Protein AF-A0A1V9YR89-F1 (afdb_monomer)

Structure (mmCIF, N/CA/C/O backbone):
data_AF-A0A1V9YR89-F1
#
_entry.id   AF-A0A1V9YR89-F1
#
loop_
_atom_site.group_PDB
_atom_site.id
_atom_site.type_symbol
_atom_site.label_atom_id
_atom_site.label_alt_id
_atom_site.label_comp_id
_atom_site.label_asym_id
_atom_site.label_entity_id
_atom_site.label_seq_id
_atom_site.pdbx_PDB_ins_code
_atom_site.Cartn_x
_atom_site.Cartn_y
_atom_site.Cartn_z
_atom_site.occupancy
_atom_site.B_iso_or_equiv
_atom_site.auth_seq_id
_atom_site.auth_comp_id
_atom_site.auth_asym_id
_atom_site.auth_atom_id
_atom_site.pdbx_PDB_model_num
ATOM 1 N N . MET A 1 1 ? 8.553 41.779 55.263 1.00 49.22 1 MET A N 1
ATOM 2 C CA . MET A 1 1 ? 8.221 42.361 53.941 1.00 49.22 1 MET A CA 1
ATOM 3 C C . MET A 1 1 ? 8.442 41.292 52.878 1.00 49.22 1 MET A C 1
ATOM 5 O O . MET A 1 1 ? 9.565 41.113 52.431 1.00 49.22 1 MET A O 1
ATOM 9 N N . GLY A 1 2 ? 7.405 40.513 52.557 1.00 53.06 2 GLY A N 1
ATOM 10 C CA . GLY A 1 2 ? 7.486 39.468 51.532 1.00 53.06 2 GLY A CA 1
ATOM 11 C C . GLY A 1 2 ? 7.429 40.078 50.132 1.00 53.06 2 GLY A C 1
ATOM 12 O O . GLY A 1 2 ? 6.564 40.908 49.861 1.00 53.06 2 GLY A O 1
ATOM 13 N N . ARG A 1 3 ? 8.369 39.705 49.263 1.00 54.53 3 ARG A N 1
ATOM 14 C CA . ARG A 1 3 ? 8.384 40.062 47.839 1.00 54.53 3 ARG A CA 1
ATOM 15 C C . ARG A 1 3 ? 7.700 38.928 47.071 1.00 54.53 3 ARG A C 1
ATOM 17 O O . ARG A 1 3 ? 8.339 37.932 46.758 1.00 54.53 3 ARG A O 1
ATOM 24 N N . TYR A 1 4 ? 6.404 39.061 46.812 1.00 65.12 4 TYR A N 1
ATOM 25 C CA . TYR A 1 4 ? 5.702 38.218 45.843 1.00 65.12 4 TYR A CA 1
ATOM 26 C C . TYR A 1 4 ? 5.786 38.893 44.482 1.00 65.12 4 TYR A C 1
ATOM 28 O O . TYR A 1 4 ? 5.067 39.859 44.269 1.00 65.12 4 TYR A O 1
ATOM 36 N N . THR A 1 5 ? 6.628 38.406 43.572 1.00 66.31 5 THR A N 1
ATOM 37 C CA . THR A 1 5 ? 6.469 38.692 42.138 1.00 66.31 5 THR A CA 1
ATOM 38 C C . THR A 1 5 ? 7.137 37.603 41.307 1.00 66.31 5 THR A C 1
ATOM 40 O O . THR A 1 5 ? 8.326 37.698 41.024 1.00 66.31 5 THR A O 1
ATOM 43 N N . THR A 1 6 ? 6.362 36.615 40.868 1.00 63.06 6 THR A N 1
ATOM 44 C CA . THR A 1 6 ? 6.492 36.047 39.517 1.00 63.06 6 THR A CA 1
ATOM 45 C C . THR A 1 6 ? 5.118 35.518 39.111 1.00 63.06 6 THR A C 1
ATOM 47 O O . THR A 1 6 ? 4.816 34.340 39.287 1.00 63.06 6 THR A O 1
ATOM 50 N N . GLU A 1 7 ? 4.256 36.397 38.606 1.00 65.62 7 GLU A N 1
ATOM 51 C CA . GLU A 1 7 ? 3.106 35.962 37.816 1.00 65.62 7 GLU A CA 1
ATOM 52 C C . GLU A 1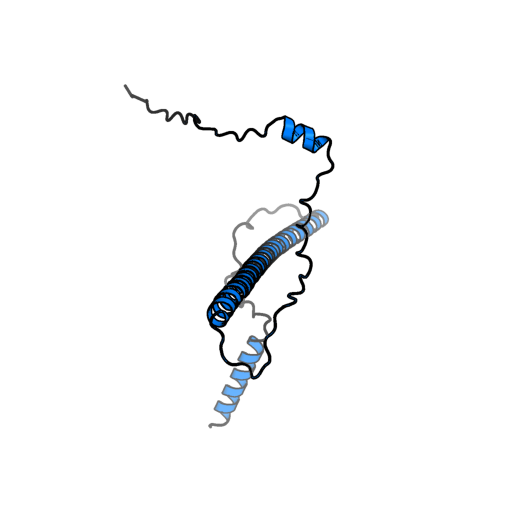 7 ? 3.638 35.535 36.442 1.00 65.62 7 GLU A C 1
ATOM 54 O O . GLU A 1 7 ? 4.125 36.364 35.669 1.00 65.62 7 GLU A O 1
ATOM 59 N N . GLN A 1 8 ? 3.611 34.234 36.141 1.00 66.19 8 GLN A N 1
ATOM 60 C CA . GLN A 1 8 ? 3.831 33.753 34.779 1.00 66.19 8 GLN A CA 1
ATOM 61 C C . GLN A 1 8 ? 2.585 34.089 33.957 1.00 66.19 8 GLN A C 1
ATOM 63 O O . GLN A 1 8 ? 1.596 33.360 33.965 1.00 66.19 8 GLN A O 1
ATOM 68 N N . THR A 1 9 ? 2.618 35.226 33.266 1.00 65.56 9 THR A N 1
ATOM 69 C CA . THR A 1 9 ? 1.608 35.560 32.264 1.00 65.56 9 THR A CA 1
ATOM 70 C C . THR A 1 9 ? 1.872 34.707 31.024 1.00 65.56 9 THR A C 1
ATOM 72 O O . THR A 1 9 ? 2.769 34.987 30.230 1.00 65.56 9 THR A O 1
ATOM 75 N N . TYR A 1 10 ? 1.106 33.626 30.862 1.00 60.88 10 TYR A N 1
ATOM 76 C CA . TYR A 1 10 ? 1.013 32.906 29.592 1.00 60.88 10 TYR A CA 1
ATOM 77 C C . TYR A 1 10 ? 0.343 33.834 28.578 1.00 60.88 10 TYR A C 1
ATOM 79 O O . TYR A 1 10 ? -0.875 33.856 28.429 1.00 60.88 10 TYR A O 1
ATOM 87 N N . THR A 1 11 ? 1.126 34.690 27.929 1.00 63.59 11 THR A N 1
ATOM 88 C CA . THR A 1 11 ? 0.622 35.456 26.797 1.00 63.59 11 THR A CA 1
ATOM 89 C C . THR A 1 11 ? 0.594 34.518 25.594 1.00 63.59 11 THR A C 1
ATOM 91 O O . THR A 1 11 ? 1.654 34.236 25.034 1.00 63.59 11 THR A O 1
ATOM 94 N N . ASP A 1 12 ? -0.595 34.051 25.200 1.00 65.25 12 ASP A N 1
ATOM 95 C CA . ASP A 1 12 ? -0.869 33.341 23.938 1.00 65.25 12 ASP A CA 1
ATOM 96 C C . ASP A 1 12 ? -0.629 34.277 22.734 1.00 65.25 12 ASP A C 1
ATOM 98 O O . ASP A 1 12 ? -1.535 34.650 21.991 1.00 65.25 12 ASP A O 1
ATOM 102 N N . LYS A 1 13 ? 0.617 34.720 22.542 1.00 64.25 13 LYS A N 1
ATOM 103 C CA . LYS A 1 13 ? 1.013 35.595 21.426 1.00 64.25 13 LYS A CA 1
ATOM 104 C C . LYS A 1 13 ? 1.186 34.840 20.108 1.00 64.25 13 LYS A C 1
ATOM 106 O O . LYS A 1 13 ? 1.456 35.465 19.091 1.00 64.25 13 LYS A O 1
ATOM 111 N N . GLU A 1 14 ? 0.987 33.524 20.105 1.00 64.25 14 GLU A N 1
ATOM 112 C CA . GLU A 1 14 ? 1.028 32.688 18.904 1.00 64.25 14 GLU A CA 1
ATOM 113 C C . GLU A 1 14 ? -0.232 31.826 18.760 1.00 64.25 14 GLU A C 1
ATOM 115 O O . GLU A 1 14 ? -0.175 30.631 18.475 1.00 64.25 14 GLU A O 1
ATOM 120 N N . ALA A 1 15 ? -1.411 32.435 18.889 1.00 66.00 15 ALA A N 1
ATOM 121 C CA . ALA A 1 15 ? -2.617 31.834 18.337 1.00 66.00 15 ALA A CA 1
ATOM 122 C C . ALA A 1 15 ? -2.554 31.923 16.800 1.00 66.00 15 ALA A C 1
ATOM 124 O O . ALA A 1 15 ? -3.079 32.855 16.189 1.00 66.00 15 ALA A O 1
ATOM 125 N N . LYS A 1 16 ? -1.905 30.952 16.144 1.00 66.88 16 LYS A N 1
ATOM 126 C CA . LYS A 1 16 ? -2.117 30.692 14.710 1.00 66.88 16 LYS A CA 1
ATOM 127 C C . LYS A 1 16 ? -3.538 30.155 14.532 1.00 66.88 16 LYS A C 1
ATOM 129 O O . LYS A 1 16 ? -3.760 28.956 14.393 1.00 66.88 16 LYS A O 1
ATOM 134 N N . VAL A 1 17 ? -4.516 31.056 14.572 1.00 67.88 17 VAL A N 1
ATOM 135 C CA . VAL A 1 17 ? -5.889 30.761 14.171 1.00 67.88 17 VAL A CA 1
ATOM 136 C C . VAL A 1 17 ? -5.854 30.585 12.658 1.00 67.88 17 VAL A C 1
ATOM 138 O O . VAL A 1 17 ? -5.646 31.547 11.923 1.00 67.88 17 VAL A O 1
ATOM 141 N N . GLY A 1 18 ? -5.984 29.347 12.181 1.00 73.56 18 GLY A N 1
ATOM 142 C CA . GLY A 1 18 ? -6.149 29.080 10.757 1.00 73.56 18 GLY A CA 1
ATOM 143 C C . GLY A 1 18 ? -7.444 29.729 10.283 1.00 73.56 18 GLY A C 1
ATOM 144 O O . GLY A 1 18 ? -8.526 29.202 10.536 1.00 73.56 18 GLY A O 1
ATOM 145 N N . THR A 1 19 ? -7.354 30.893 9.646 1.00 74.00 19 THR A N 1
ATOM 146 C CA . THR A 1 19 ? -8.516 31.545 9.051 1.00 74.00 19 THR A CA 1
ATOM 147 C C . THR A 1 19 ? -8.856 30.815 7.758 1.00 74.00 19 THR A C 1
ATOM 149 O O . THR A 1 19 ? -8.053 30.735 6.830 1.00 74.00 19 THR A O 1
ATOM 152 N N . VAL A 1 20 ? -10.052 30.233 7.696 1.00 74.44 20 VAL A N 1
ATOM 153 C CA . VAL A 1 20 ? -10.603 29.759 6.424 1.00 74.44 20 VAL A CA 1
ATOM 154 C C . VAL A 1 20 ? -11.161 30.996 5.712 1.00 74.44 20 VAL A C 1
ATOM 156 O O . VAL A 1 20 ? -11.970 31.702 6.317 1.00 74.44 20 VAL A O 1
ATOM 159 N N . PRO A 1 21 ? -10.725 31.312 4.479 1.00 80.50 21 PRO A N 1
ATOM 160 C CA . PRO A 1 21 ? -11.209 32.487 3.762 1.00 80.50 21 PRO A CA 1
ATOM 161 C C . PRO A 1 21 ? -12.728 32.408 3.576 1.00 80.50 21 PRO A C 1
ATOM 163 O O . PRO A 1 21 ? -13.271 31.342 3.278 1.00 80.50 21 PRO A O 1
ATOM 166 N N . TYR A 1 22 ? -13.405 33.542 3.772 1.00 71.81 22 TYR A N 1
ATOM 167 C CA . TYR A 1 22 ? -14.868 33.641 3.766 1.00 71.81 22 TYR A CA 1
ATOM 168 C C . TYR A 1 22 ? -15.484 33.116 2.460 1.00 71.81 22 TYR A C 1
ATOM 170 O O . TYR A 1 22 ? -16.517 32.450 2.498 1.00 71.81 22 TYR A O 1
ATOM 178 N N . ASP A 1 23 ? -14.795 33.307 1.335 1.00 74.56 23 ASP A N 1
ATOM 179 C CA . ASP A 1 23 ? -15.216 32.820 0.018 1.00 74.56 23 ASP A CA 1
ATOM 180 C C . ASP A 1 23 ? -15.331 31.284 -0.023 1.00 74.56 23 ASP A C 1
ATOM 182 O O . ASP A 1 23 ? -16.328 30.747 -0.489 1.00 74.56 23 ASP A O 1
ATOM 186 N N . VAL A 1 24 ? -14.402 30.555 0.611 1.00 71.06 24 VAL A N 1
ATOM 187 C CA . VAL A 1 24 ? -14.432 29.077 0.676 1.00 71.06 24 VAL A CA 1
ATOM 188 C C . VAL A 1 24 ? -15.584 28.556 1.542 1.00 71.06 24 VAL A C 1
ATOM 190 O O . VAL A 1 24 ? -16.057 27.435 1.345 1.00 71.06 24 VAL A O 1
ATOM 193 N N . VAL A 1 25 ? -16.034 29.339 2.525 1.00 69.38 25 VAL A N 1
ATOM 194 C CA . VAL A 1 25 ? -17.183 28.986 3.373 1.00 69.38 25 VAL A CA 1
ATOM 195 C C . VAL A 1 25 ? -18.495 29.305 2.659 1.00 69.38 25 VAL A C 1
ATOM 197 O O . VAL A 1 25 ? -19.412 28.485 2.693 1.00 69.38 25 VAL A O 1
ATOM 200 N N . LYS A 1 26 ? -18.564 30.453 1.977 1.00 72.00 26 LYS A N 1
ATOM 201 C CA . LYS A 1 26 ? -19.734 30.885 1.207 1.00 72.00 26 LYS A CA 1
ATOM 202 C C . LYS A 1 26 ? -20.019 29.945 0.032 1.00 72.00 26 LYS A C 1
ATOM 204 O O . LYS A 1 26 ? -21.150 29.481 -0.118 1.00 72.00 26 LYS A O 1
ATOM 209 N N . ASP A 1 27 ? -18.978 29.546 -0.694 1.00 61.75 27 ASP A N 1
ATOM 210 C CA . ASP A 1 27 ? -19.096 28.595 -1.802 1.00 61.75 27 ASP A CA 1
ATOM 211 C C . ASP A 1 27 ? -19.539 27.201 -1.319 1.00 61.75 27 ASP A C 1
ATOM 213 O O . ASP A 1 27 ? -20.287 26.512 -2.012 1.00 61.75 27 ASP A O 1
ATOM 217 N N . LYS A 1 28 ? -19.166 26.790 -0.095 1.00 59.69 28 LYS A N 1
ATOM 218 C CA . LYS A 1 28 ? -19.600 25.513 0.511 1.00 59.69 28 LYS A CA 1
ATOM 219 C C . LYS A 1 28 ? -21.058 25.490 0.966 1.00 59.69 28 LYS A C 1
ATOM 221 O O . LYS A 1 28 ? -21.613 24.401 1.082 1.00 59.69 28 LYS A O 1
ATOM 226 N N . SER A 1 29 ? -21.669 26.637 1.268 1.00 60.75 29 SER A N 1
ATOM 227 C CA . SER A 1 29 ? -23.095 26.687 1.629 1.00 60.75 29 SER A CA 1
ATOM 228 C C . SER A 1 29 ? -24.030 26.681 0.418 1.00 60.75 29 SER A C 1
ATOM 230 O O . SER A 1 29 ? -25.192 26.310 0.560 1.00 60.75 29 SER A O 1
ATOM 232 N N . GLU A 1 30 ? -23.531 27.059 -0.762 1.00 60.91 30 GLU A N 1
ATOM 233 C CA . GLU A 1 30 ? -24.331 27.152 -1.992 1.00 60.91 30 GLU A CA 1
ATOM 234 C C . GLU A 1 30 ? -24.062 25.993 -2.967 1.00 60.91 30 GLU A C 1
ATOM 236 O O . GLU A 1 30 ? -24.935 25.638 -3.761 1.00 60.91 30 GLU A O 1
ATOM 241 N N . THR A 1 31 ? -22.901 25.336 -2.876 1.00 53.25 31 THR A N 1
ATOM 242 C CA . THR A 1 31 ? -22.603 24.125 -3.652 1.00 53.25 31 THR A CA 1
ATOM 243 C C . THR A 1 31 ? -22.898 22.866 -2.827 1.00 53.25 31 THR A C 1
ATOM 245 O O . THR A 1 31 ? -22.414 22.746 -1.699 1.00 53.25 31 THR A O 1
ATOM 248 N N . PRO A 1 32 ? -23.682 21.890 -3.337 1.00 52.66 32 PRO A N 1
ATOM 249 C CA . PRO A 1 32 ? -23.780 20.594 -2.676 1.00 52.66 32 PRO A CA 1
ATOM 250 C C . PRO A 1 32 ? -22.366 20.031 -2.585 1.00 52.66 32 PRO A C 1
ATOM 252 O O . PRO A 1 32 ? -21.661 20.040 -3.590 1.00 52.66 32 PRO A O 1
ATOM 255 N N . ALA A 1 33 ? -21.951 19.594 -1.392 1.00 56.19 33 ALA A N 1
ATOM 256 C CA . ALA A 1 33 ? -20.619 19.066 -1.124 1.00 56.19 33 ALA A CA 1
ATOM 257 C C . ALA A 1 33 ? -20.198 18.095 -2.236 1.00 56.19 33 ALA A C 1
ATOM 259 O O . ALA A 1 33 ? -20.622 16.938 -2.262 1.00 56.19 33 ALA A O 1
ATOM 260 N N . VAL A 1 34 ? -19.400 18.588 -3.186 1.00 56.31 34 VAL A N 1
ATOM 261 C CA . VAL A 1 34 ? -18.880 17.778 -4.278 1.00 56.31 34 VAL A CA 1
ATOM 262 C C . VAL A 1 34 ? -17.874 16.859 -3.612 1.00 56.31 34 VAL A C 1
ATOM 264 O O . VAL A 1 34 ? -16.766 17.272 -3.268 1.00 56.31 34 VAL A O 1
ATOM 267 N N . ALA A 1 35 ? -18.307 15.627 -3.340 1.00 59.59 35 ALA A N 1
ATOM 268 C CA . ALA A 1 35 ? -17.412 14.541 -2.982 1.00 59.59 35 ALA A CA 1
ATOM 269 C C . ALA A 1 35 ? -16.225 14.591 -3.955 1.00 59.59 35 ALA A C 1
ATOM 271 O O . ALA A 1 35 ? -16.463 14.813 -5.148 1.00 59.59 35 ALA A O 1
ATOM 272 N N . PRO A 1 36 ? -14.970 14.460 -3.483 1.00 57.41 36 PRO A N 1
ATOM 273 C CA . PRO A 1 36 ? -13.821 14.507 -4.374 1.00 57.41 36 PRO A CA 1
ATOM 274 C C . PRO A 1 36 ? -14.059 13.466 -5.463 1.00 57.41 36 PRO A C 1
ATOM 276 O O . PRO A 1 36 ? -14.142 12.277 -5.165 1.00 57.41 36 PRO A O 1
ATOM 279 N N . ALA A 1 37 ? -14.289 13.934 -6.691 1.00 60.81 37 ALA A N 1
ATOM 280 C CA . ALA A 1 37 ? -14.618 13.065 -7.803 1.00 60.81 37 ALA A CA 1
ATOM 281 C C . ALA A 1 37 ? -13.514 12.011 -7.900 1.00 60.81 37 ALA A C 1
ATOM 283 O O . ALA A 1 37 ? -12.338 12.372 -7.992 1.00 60.81 37 ALA A O 1
ATOM 284 N N . ASP A 1 38 ? -13.894 10.733 -7.811 1.00 64.12 38 ASP A N 1
ATOM 285 C CA . ASP A 1 38 ? -12.976 9.610 -7.955 1.00 64.12 38 ASP A CA 1
ATOM 286 C C . ASP A 1 38 ? -12.109 9.860 -9.188 1.00 64.12 38 ASP A C 1
ATOM 288 O O . ASP A 1 38 ? -12.624 9.989 -10.305 1.00 64.12 38 ASP A O 1
ATOM 292 N N . ALA A 1 39 ? -10.797 9.998 -8.975 1.00 65.94 39 ALA A N 1
ATOM 293 C CA . ALA A 1 39 ? -9.856 10.255 -10.053 1.00 65.94 39 ALA A CA 1
ATOM 294 C C . ALA A 1 39 ? -10.114 9.241 -11.180 1.00 65.94 39 ALA A C 1
ATOM 296 O O . ALA A 1 39 ? -10.299 8.050 -10.895 1.00 65.94 39 ALA A O 1
ATOM 297 N N . PRO A 1 40 ? -10.175 9.680 -12.450 1.00 67.75 40 PRO A N 1
ATOM 298 C CA . PRO A 1 40 ? -10.549 8.797 -13.540 1.00 67.75 40 PRO A CA 1
ATOM 299 C C . PRO A 1 40 ? -9.578 7.617 -13.577 1.00 67.75 40 PRO A C 1
ATOM 301 O O . PRO A 1 40 ? -8.386 7.796 -13.826 1.00 67.75 40 PRO A O 1
ATOM 304 N N . LYS A 1 41 ? -10.095 6.410 -13.311 1.00 68.31 41 LYS A N 1
ATOM 305 C CA . LYS A 1 41 ? -9.330 5.162 -13.419 1.00 68.31 41 LYS A CA 1
ATOM 306 C C . LYS A 1 41 ? -8.702 5.123 -14.809 1.00 68.31 41 LYS A C 1
ATOM 308 O O . LYS A 1 41 ? -9.407 5.322 -15.803 1.00 68.31 41 LYS A O 1
ATOM 313 N N . GLU A 1 42 ? -7.384 4.927 -14.871 1.00 74.25 42 GLU A N 1
ATOM 314 C CA . GLU A 1 42 ? -6.648 4.970 -16.133 1.00 74.25 42 GLU A CA 1
ATOM 315 C C . GLU A 1 42 ? -7.280 3.988 -17.126 1.00 74.25 42 GLU A C 1
ATOM 317 O O . GLU A 1 42 ? -7.355 2.782 -16.884 1.00 74.25 42 GLU A O 1
ATOM 322 N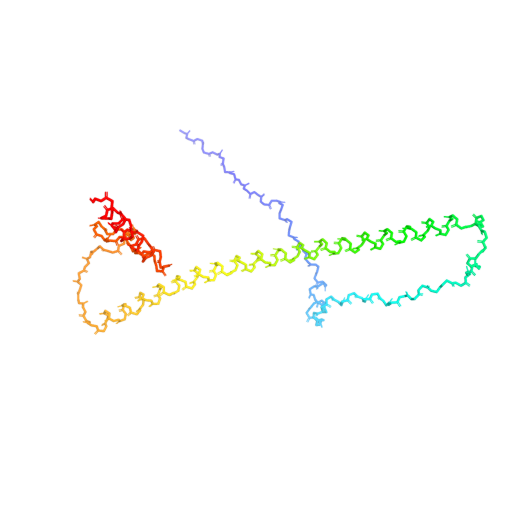 N . LYS A 1 43 ? -7.783 4.518 -18.246 1.00 76.81 43 LYS A N 1
ATOM 323 C CA . LYS A 1 43 ? -8.341 3.697 -19.322 1.00 76.81 43 LYS A CA 1
ATOM 324 C C . LYS A 1 43 ? -7.238 2.773 -19.829 1.00 76.81 43 LYS A C 1
ATOM 326 O O . LYS A 1 43 ? -6.129 3.234 -20.092 1.00 76.81 43 LYS A O 1
ATOM 331 N N . PHE A 1 44 ? -7.553 1.488 -19.974 1.00 77.81 44 PHE A N 1
ATOM 332 C CA . PHE A 1 44 ? -6.618 0.479 -20.464 1.00 77.81 44 PHE A CA 1
ATOM 333 C C . PHE A 1 44 ? -5.996 0.918 -21.800 1.00 77.81 44 PHE A C 1
ATOM 335 O O . P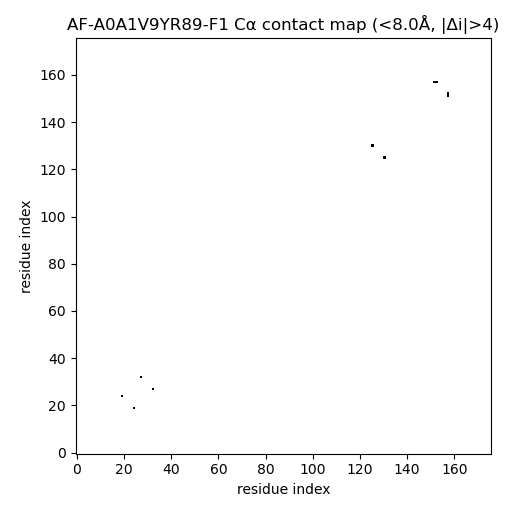HE A 1 44 ? -6.704 1.119 -22.788 1.00 77.81 44 PHE A O 1
ATOM 342 N N . LYS A 1 45 ? -4.669 1.085 -21.823 1.00 78.00 45 LYS A N 1
ATOM 343 C CA . LYS A 1 45 ? -3.902 1.441 -23.022 1.00 78.00 45 LYS A CA 1
ATOM 344 C C . LYS A 1 45 ? -3.329 0.164 -23.629 1.00 78.00 45 LYS A C 1
ATOM 346 O O . LYS A 1 45 ? -2.496 -0.501 -23.018 1.00 78.00 45 LYS A O 1
ATOM 351 N N . PHE A 1 46 ? -3.769 -0.175 -24.837 1.00 81.69 46 PHE A N 1
ATOM 352 C CA . PHE A 1 46 ? -3.205 -1.291 -25.590 1.00 81.69 46 PHE A CA 1
ATOM 353 C C . PHE A 1 46 ? -1.816 -0.909 -26.127 1.00 81.69 46 PHE A C 1
ATOM 355 O O . PHE A 1 46 ? -1.688 0.026 -26.916 1.00 81.69 46 PHE A O 1
ATOM 362 N N . ASN A 1 47 ? -0.772 -1.634 -25.716 1.00 78.62 47 ASN A N 1
ATOM 363 C CA . ASN A 1 47 ? 0.597 -1.415 -26.193 1.00 78.62 47 ASN A CA 1
ATOM 364 C C . ASN A 1 47 ? 0.808 -2.093 -27.557 1.00 78.62 47 ASN A C 1
ATOM 366 O O . ASN A 1 47 ? 1.439 -3.147 -27.642 1.00 78.62 47 ASN A O 1
ATOM 370 N N . ARG A 1 48 ? 0.272 -1.504 -28.633 1.00 83.31 48 ARG A N 1
ATOM 371 C CA . ARG A 1 48 ? 0.566 -1.959 -30.000 1.00 83.31 48 ARG A CA 1
ATOM 372 C C . ARG A 1 48 ? 1.999 -1.573 -30.361 1.00 83.31 48 ARG A C 1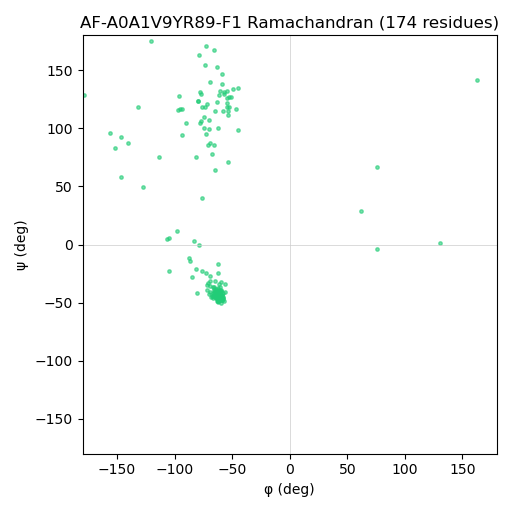
ATOM 374 O O . ARG A 1 48 ? 2.337 -0.395 -30.351 1.00 83.31 48 ARG A O 1
ATOM 381 N N . VAL A 1 49 ? 2.828 -2.558 -30.693 1.00 82.38 49 VAL A N 1
ATOM 382 C CA . VAL A 1 49 ? 4.164 -2.316 -31.251 1.00 82.38 49 VAL A CA 1
ATOM 383 C C . VAL A 1 49 ? 4.047 -2.386 -32.769 1.00 82.38 49 VAL A C 1
ATOM 385 O O . VAL A 1 49 ? 3.655 -3.415 -33.310 1.00 82.38 49 VAL A O 1
ATOM 388 N N . GLU A 1 50 ? 4.323 -1.276 -33.449 1.00 79.75 50 GLU A N 1
ATOM 389 C CA . GLU A 1 50 ? 4.110 -1.152 -34.899 1.00 79.75 50 GLU A CA 1
ATOM 390 C C . GLU A 1 50 ? 5.294 -1.678 -35.725 1.00 79.75 50 GLU A C 1
ATOM 392 O O . GLU A 1 50 ? 5.091 -2.194 -36.818 1.00 79.75 50 GLU A O 1
ATOM 397 N N . ASN A 1 51 ? 6.514 -1.641 -35.175 1.00 79.69 51 ASN A N 1
ATOM 398 C CA . ASN A 1 51 ? 7.744 -2.032 -35.871 1.00 79.69 51 ASN A CA 1
ATOM 399 C C . ASN A 1 51 ? 8.354 -3.297 -35.246 1.00 79.69 51 ASN A C 1
ATOM 401 O O . ASN A 1 51 ? 9.333 -3.216 -34.506 1.00 79.69 51 ASN A O 1
ATOM 405 N N . VAL A 1 52 ? 7.756 -4.463 -35.511 1.00 80.94 52 VAL A N 1
ATOM 406 C CA . VAL A 1 52 ? 8.257 -5.763 -35.027 1.00 80.94 52 VAL A CA 1
ATOM 407 C C . VAL A 1 52 ? 9.157 -6.393 -36.093 1.00 80.94 52 VAL A C 1
ATOM 409 O O . VAL A 1 52 ? 8.700 -6.691 -37.196 1.00 80.94 52 VAL A O 1
ATOM 412 N N . SER A 1 53 ? 10.440 -6.586 -35.778 1.00 83.19 53 SER A N 1
ATOM 413 C CA . SER A 1 53 ? 11.364 -7.352 -36.621 1.00 83.19 53 SER A CA 1
ATOM 414 C C . SER A 1 53 ? 11.068 -8.856 -36.518 1.00 83.19 53 SER A C 1
ATOM 416 O O . SER A 1 53 ? 10.496 -9.329 -35.537 1.00 83.19 53 SER A O 1
ATOM 418 N N . GLY A 1 54 ? 11.414 -9.624 -37.558 1.00 88.00 54 GLY A N 1
ATOM 419 C CA . GLY A 1 54 ? 11.163 -11.069 -37.579 1.00 88.00 54 GLY A CA 1
ATOM 420 C C . GLY A 1 54 ? 11.841 -11.794 -36.412 1.00 88.00 54 GLY A C 1
ATOM 421 O O . GLY A 1 54 ? 12.937 -11.423 -36.003 1.00 88.00 54 GLY A O 1
ATOM 422 N N . SER A 1 55 ? 11.227 -12.864 -35.901 1.00 83.69 55 SER A N 1
ATOM 423 C CA . SER A 1 55 ? 11.706 -13.587 -34.707 1.00 83.69 55 SER A CA 1
ATOM 424 C C . SER A 1 55 ? 13.098 -14.216 -34.854 1.00 83.69 55 SER A C 1
ATOM 426 O O . SER A 1 55 ? 13.721 -14.562 -33.857 1.00 83.69 55 SER A O 1
ATOM 428 N N . THR A 1 56 ? 13.584 -14.368 -36.088 1.00 87.81 56 THR A N 1
ATOM 429 C CA . THR A 1 56 ? 14.921 -14.884 -36.419 1.00 87.81 56 THR A CA 1
ATOM 430 C C . THR A 1 56 ? 15.878 -13.794 -36.908 1.00 87.81 56 THR A C 1
ATOM 432 O O . THR A 1 56 ? 16.981 -14.107 -37.355 1.00 87.81 56 THR A O 1
ATOM 435 N N . ALA A 1 57 ? 15.464 -12.523 -36.896 1.00 85.44 57 ALA A N 1
ATOM 436 C CA . ALA A 1 57 ? 16.339 -11.415 -37.250 1.00 85.44 57 ALA A CA 1
ATOM 437 C C . ALA A 1 57 ? 17.418 -11.242 -36.168 1.00 85.44 57 ALA A C 1
ATOM 439 O O . ALA A 1 57 ? 17.148 -11.375 -34.976 1.00 85.44 57 ALA A O 1
ATOM 440 N N . GLY A 1 58 ? 18.655 -10.958 -36.583 1.00 85.56 58 GLY A N 1
ATOM 441 C CA . GLY A 1 58 ? 19.752 -10.685 -35.655 1.00 85.56 58 GLY A CA 1
ATOM 442 C C . GLY A 1 58 ? 19.545 -9.390 -34.860 1.00 85.56 58 GLY A C 1
ATOM 443 O O . GLY A 1 58 ? 18.701 -8.559 -35.198 1.00 85.56 58 GLY A O 1
ATOM 444 N N . ALA A 1 59 ? 20.347 -9.195 -33.812 1.00 88.50 59 ALA A N 1
ATOM 445 C CA . ALA A 1 59 ? 20.292 -7.982 -33.000 1.00 88.50 59 ALA A CA 1
ATOM 446 C C . ALA A 1 59 ? 20.699 -6.747 -33.825 1.00 88.50 59 ALA A C 1
ATOM 448 O O . ALA A 1 59 ? 21.845 -6.623 -34.261 1.00 88.50 59 ALA A O 1
ATOM 449 N N . GLY A 1 60 ? 19.754 -5.827 -34.030 1.00 87.38 60 GLY A N 1
ATOM 450 C CA . GLY A 1 60 ? 20.014 -4.521 -34.633 1.00 87.38 60 GLY A CA 1
ATOM 451 C C . GLY A 1 60 ? 20.630 -3.536 -33.634 1.00 87.38 60 GLY A C 1
ATOM 452 O O . GLY A 1 60 ? 20.521 -3.703 -32.420 1.00 87.38 60 GLY A O 1
ATOM 453 N N . SER A 1 61 ? 21.228 -2.450 -34.127 1.00 92.19 61 SER A N 1
ATOM 454 C CA . SER A 1 61 ? 21.853 -1.415 -33.282 1.00 92.19 61 SER A CA 1
ATOM 455 C C . SER A 1 61 ? 20.872 -0.689 -32.345 1.00 92.19 61 SER A C 1
ATOM 457 O O . SER A 1 61 ? 21.277 -0.174 -31.306 1.00 92.19 61 SER A O 1
ATOM 459 N N . GLY A 1 62 ? 19.578 -0.661 -32.681 1.00 89.50 62 GLY A N 1
ATOM 460 C CA . GLY A 1 62 ? 18.524 -0.045 -31.866 1.00 89.50 62 GLY A CA 1
ATOM 461 C C . GLY A 1 62 ? 17.921 -0.953 -30.788 1.00 89.50 62 GLY A C 1
ATOM 462 O O . GLY A 1 62 ? 17.259 -0.452 -29.876 1.00 89.50 62 GLY A O 1
ATOM 463 N N . GLU A 1 63 ? 18.169 -2.265 -30.846 1.00 88.00 63 GLU A N 1
ATOM 464 C CA . GLU A 1 63 ? 17.510 -3.253 -29.978 1.00 88.00 63 GLU A CA 1
ATOM 465 C C . GLU A 1 63 ? 17.864 -3.040 -28.501 1.00 88.00 63 GLU A C 1
ATOM 467 O O . GLU A 1 63 ? 17.011 -3.087 -27.614 1.00 88.00 63 GLU A O 1
ATOM 472 N N . PHE A 1 64 ? 19.123 -2.684 -28.230 1.00 91.69 64 PHE A N 1
ATOM 473 C CA . PHE A 1 64 ? 19.581 -2.381 -26.876 1.00 91.69 64 PHE A CA 1
ATOM 474 C C . PHE A 1 64 ? 18.781 -1.242 -26.225 1.00 91.69 64 PHE A C 1
ATOM 476 O O . PHE A 1 64 ? 18.417 -1.309 -25.046 1.00 91.69 64 PHE A O 1
ATOM 483 N N . HIS A 1 65 ? 18.476 -0.185 -26.981 1.00 93.00 65 HIS A N 1
ATOM 484 C CA . HIS A 1 65 ? 17.713 0.944 -26.459 1.00 93.00 65 HIS A CA 1
ATOM 485 C C . HIS A 1 65 ? 16.240 0.593 -26.240 1.00 93.00 65 HIS A C 1
ATOM 487 O O . HIS A 1 65 ? 15.665 1.047 -25.244 1.00 93.00 65 HIS A O 1
ATOM 493 N N . MET A 1 66 ? 15.662 -0.250 -27.101 1.00 89.19 66 MET A N 1
ATOM 494 C CA . MET A 1 66 ? 14.304 -0.771 -26.921 1.00 89.19 66 MET A CA 1
ATOM 495 C C . MET A 1 66 ? 14.202 -1.607 -25.643 1.00 89.19 66 MET A C 1
ATOM 497 O O . MET A 1 66 ? 13.345 -1.323 -24.803 1.00 89.19 66 MET A O 1
ATOM 501 N N . TYR A 1 67 ? 15.136 -2.540 -25.423 1.00 91.94 67 TYR A N 1
ATOM 502 C CA . TYR A 1 67 ? 15.211 -3.318 -24.184 1.00 91.94 67 TYR A CA 1
ATOM 503 C C . TYR A 1 67 ? 15.362 -2.423 -22.951 1.00 91.94 67 TYR A C 1
ATOM 505 O O . TYR A 1 67 ? 14.636 -2.587 -21.970 1.00 91.94 67 TYR A O 1
ATOM 513 N N . ARG A 1 68 ? 16.260 -1.429 -22.989 1.00 95.62 68 ARG A N 1
ATOM 514 C CA . ARG A 1 68 ? 16.459 -0.507 -21.860 1.00 95.62 68 ARG A CA 1
ATOM 515 C C . ARG A 1 68 ? 15.175 0.249 -21.507 1.00 95.62 68 ARG A C 1
ATOM 517 O O . ARG A 1 68 ? 14.862 0.398 -20.325 1.00 95.62 68 ARG A O 1
ATOM 524 N N . ALA A 1 69 ? 14.444 0.733 -22.511 1.00 93.50 69 ALA A N 1
ATOM 525 C CA . ALA A 1 69 ? 13.181 1.439 -22.311 1.00 93.50 69 ALA A CA 1
ATOM 526 C C . ALA A 1 69 ? 12.079 0.503 -21.786 1.00 93.50 69 ALA A C 1
ATOM 528 O O . ALA A 1 69 ? 11.392 0.852 -20.826 1.00 93.50 69 ALA A O 1
ATOM 529 N N . ALA A 1 70 ? 11.951 -0.695 -22.364 1.00 92.06 70 ALA A N 1
ATOM 530 C CA . A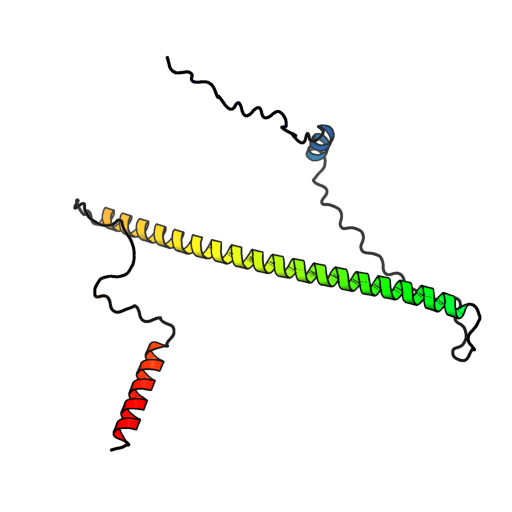LA A 1 70 ? 10.987 -1.704 -21.932 1.00 92.06 70 ALA A CA 1
ATOM 531 C C . ALA A 1 70 ? 11.250 -2.158 -20.489 1.00 92.06 70 ALA A C 1
ATOM 533 O O . ALA A 1 70 ? 10.332 -2.178 -19.673 1.00 92.06 70 ALA A O 1
ATOM 534 N N . ARG A 1 71 ? 12.514 -2.428 -20.144 1.00 96.25 71 ARG A N 1
ATOM 535 C CA . ARG A 1 71 ? 12.919 -2.804 -18.787 1.00 96.25 71 ARG A CA 1
ATOM 536 C C . ARG A 1 71 ? 12.622 -1.699 -17.783 1.00 96.25 71 ARG A C 1
ATOM 538 O O . ARG A 1 71 ? 12.127 -1.999 -16.706 1.00 96.25 71 ARG A O 1
ATOM 545 N N . ARG A 1 72 ? 12.901 -0.434 -18.116 1.00 96.88 72 ARG A N 1
ATOM 546 C CA . ARG A 1 72 ? 12.563 0.692 -17.233 1.00 96.88 72 ARG A CA 1
ATOM 547 C C . ARG A 1 72 ? 11.059 0.751 -16.967 1.00 96.88 72 ARG A C 1
ATOM 549 O O . ARG A 1 72 ? 10.669 0.773 -15.807 1.00 96.88 72 ARG A O 1
ATOM 556 N N . ARG A 1 73 ? 10.243 0.708 -18.027 1.00 93.50 73 ARG A N 1
ATOM 557 C CA . ARG A 1 73 ? 8.778 0.701 -17.916 1.00 93.50 73 ARG A CA 1
ATOM 558 C C . ARG A 1 73 ? 8.287 -0.455 -17.042 1.00 93.50 73 ARG A C 1
ATOM 560 O O . ARG A 1 73 ? 7.385 -0.270 -16.236 1.00 93.50 73 ARG A O 1
ATOM 567 N N . GLU A 1 74 ? 8.889 -1.631 -17.188 1.00 94.69 74 GLU A N 1
ATOM 568 C CA . GLU A 1 74 ? 8.511 -2.803 -16.402 1.00 94.69 74 GLU A CA 1
ATOM 569 C C . GLU A 1 74 ? 8.911 -2.680 -14.928 1.00 94.69 74 GLU A C 1
ATOM 571 O O . GLU A 1 74 ? 8.106 -2.981 -14.053 1.00 94.69 74 GLU A O 1
ATOM 576 N N . MET A 1 75 ? 10.111 -2.178 -14.630 1.00 97.25 75 MET A N 1
ATOM 577 C CA . MET A 1 75 ? 10.537 -1.936 -13.246 1.00 97.25 75 MET A CA 1
ATOM 578 C C . MET A 1 75 ? 9.666 -0.876 -12.562 1.00 97.25 75 MET A C 1
ATOM 580 O O . MET A 1 75 ? 9.295 -1.048 -11.405 1.00 97.25 75 MET A O 1
ATOM 584 N N . GLU A 1 76 ? 9.298 0.194 -13.273 1.00 95.88 76 GLU A N 1
ATOM 585 C CA . GLU A 1 76 ? 8.364 1.212 -12.773 1.00 95.88 76 GLU A CA 1
ATOM 586 C C . GLU A 1 76 ? 6.984 0.606 -12.486 1.00 95.88 76 GLU A C 1
ATOM 588 O O . GLU A 1 76 ? 6.413 0.843 -11.421 1.00 95.88 76 GLU A O 1
ATOM 593 N N . ARG A 1 77 ? 6.472 -0.234 -13.396 1.00 94.81 77 ARG A N 1
ATOM 594 C CA . ARG A 1 77 ? 5.192 -0.937 -13.229 1.00 94.81 77 ARG A CA 1
ATOM 595 C C . ARG A 1 77 ? 5.203 -1.867 -12.014 1.00 94.81 77 ARG A C 1
ATOM 597 O O . ARG A 1 77 ? 4.258 -1.853 -11.228 1.00 94.81 77 ARG A O 1
ATOM 604 N N . VAL A 1 78 ? 6.251 -2.677 -11.867 1.00 96.56 78 VAL A N 1
ATOM 605 C CA . VAL A 1 78 ? 6.410 -3.593 -10.727 1.00 96.56 78 VAL A CA 1
ATOM 606 C C . VAL A 1 78 ? 6.551 -2.801 -9.428 1.00 96.56 78 VAL A C 1
ATOM 608 O O . VAL A 1 78 ? 5.842 -3.088 -8.468 1.00 96.56 78 VAL A O 1
ATOM 611 N N . GLY A 1 79 ? 7.366 -1.744 -9.415 1.00 97.69 79 GLY A N 1
ATOM 612 C CA . GLY A 1 79 ? 7.532 -0.881 -8.245 1.00 97.69 79 GLY A CA 1
ATOM 613 C C . GLY A 1 79 ? 6.230 -0.205 -7.803 1.00 97.69 79 GLY A C 1
ATOM 614 O O . GLY A 1 79 ? 5.939 -0.163 -6.608 1.00 97.69 79 GLY A O 1
ATOM 615 N N . ALA A 1 80 ? 5.409 0.266 -8.748 1.00 95.75 80 ALA A N 1
ATOM 616 C CA . ALA A 1 80 ? 4.090 0.824 -8.446 1.00 95.75 80 ALA A CA 1
ATOM 617 C C . ALA A 1 80 ? 3.151 -0.230 -7.835 1.00 95.75 80 ALA A C 1
ATOM 619 O O . ALA A 1 80 ? 2.527 0.023 -6.806 1.00 95.75 80 ALA A O 1
ATOM 620 N N . MET A 1 81 ? 3.108 -1.436 -8.412 1.00 94.81 81 MET A N 1
ATOM 621 C CA . MET A 1 81 ? 2.302 -2.544 -7.891 1.00 94.81 81 MET A CA 1
ATOM 622 C C . MET A 1 81 ? 2.721 -2.949 -6.471 1.00 94.81 81 MET A C 1
ATOM 624 O O . MET A 1 81 ? 1.867 -3.155 -5.609 1.00 94.81 81 MET A O 1
ATOM 628 N N . GLU A 1 82 ? 4.024 -3.041 -6.206 1.00 97.38 82 GLU A N 1
ATOM 629 C CA . GLU A 1 82 ? 4.548 -3.353 -4.874 1.00 97.38 82 GLU A CA 1
ATOM 630 C C . GLU A 1 82 ? 4.227 -2.256 -3.853 1.00 97.38 82 GLU A C 1
ATOM 632 O O . GLU A 1 82 ? 3.867 -2.562 -2.715 1.00 97.38 82 GLU A O 1
ATOM 637 N N . ALA A 1 83 ? 4.334 -0.983 -4.242 1.00 97.00 83 ALA A N 1
ATOM 638 C CA . ALA A 1 83 ? 3.988 0.144 -3.380 1.00 97.00 83 ALA A CA 1
ATOM 639 C C . ALA A 1 83 ? 2.489 0.157 -3.037 1.00 97.00 83 ALA A C 1
ATOM 641 O O . ALA A 1 83 ? 2.124 0.308 -1.869 1.00 97.00 83 ALA A O 1
ATOM 642 N N . GLU A 1 84 ? 1.621 -0.066 -4.026 1.00 96.19 84 GLU A N 1
ATOM 643 C CA . GLU A 1 84 ? 0.179 -0.209 -3.808 1.00 96.19 84 GLU A CA 1
ATOM 644 C C . GLU A 1 84 ? -0.147 -1.395 -2.899 1.00 96.19 84 GLU A C 1
ATOM 646 O O . GLU A 1 84 ? -0.998 -1.278 -2.018 1.00 96.19 84 GLU A O 1
ATOM 651 N N . HIS A 1 85 ? 0.528 -2.531 -3.089 1.00 97.12 85 HIS A N 1
ATOM 652 C CA . HIS A 1 85 ? 0.339 -3.709 -2.249 1.00 97.12 85 HIS A CA 1
ATOM 653 C C . HIS A 1 85 ? 0.737 -3.436 -0.795 1.00 97.12 85 HIS A C 1
ATOM 655 O O . HIS A 1 85 ? -0.030 -3.740 0.116 1.00 97.12 85 HIS A O 1
ATOM 661 N N . LYS A 1 86 ? 1.900 -2.814 -0.560 1.00 97.62 86 LYS A N 1
ATOM 662 C CA . LYS A 1 86 ? 2.340 -2.428 0.792 1.00 97.62 86 LYS A CA 1
ATOM 663 C C . LYS A 1 86 ? 1.330 -1.503 1.464 1.00 97.62 86 LYS A C 1
ATOM 665 O O . LYS A 1 86 ? 0.925 -1.777 2.588 1.00 97.62 86 LYS A O 1
ATOM 670 N N . LYS A 1 87 ? 0.854 -0.483 0.746 1.00 97.19 87 LYS A N 1
ATOM 671 C CA . LYS A 1 87 ? -0.168 0.434 1.257 1.00 97.19 87 LYS A CA 1
ATOM 672 C C . LYS A 1 87 ? -1.463 -0.296 1.631 1.00 97.19 87 LYS A C 1
ATOM 674 O O . LYS A 1 87 ? -1.986 -0.070 2.713 1.00 97.19 87 LYS A O 1
ATOM 679 N N . LYS A 1 88 ? -1.955 -1.203 0.777 1.00 96.69 88 LYS A N 1
ATOM 680 C CA . LYS A 1 88 ? -3.156 -2.007 1.075 1.00 96.69 88 LYS A CA 1
ATOM 681 C C . LYS A 1 88 ? -2.979 -2.844 2.341 1.00 96.69 88 LYS A C 1
ATOM 683 O O . LYS A 1 88 ? -3.847 -2.810 3.202 1.00 96.69 88 LYS A O 1
ATOM 688 N N . MET A 1 89 ? -1.840 -3.521 2.487 1.00 97.56 89 MET A N 1
ATOM 689 C CA . MET A 1 89 ? -1.535 -4.316 3.684 1.00 97.56 89 MET A CA 1
ATOM 690 C C . MET A 1 89 ? -1.475 -3.453 4.954 1.00 97.56 89 MET A C 1
ATOM 692 O O . MET A 1 89 ? -1.966 -3.858 6.007 1.00 97.56 89 MET A O 1
ATOM 696 N N . GLU A 1 90 ? -0.882 -2.260 4.873 1.00 97.44 90 GLU A N 1
ATOM 697 C CA . GLU A 1 90 ? -0.828 -1.306 5.988 1.00 97.44 90 GLU A CA 1
ATOM 698 C C . GLU A 1 90 ? -2.222 -0.780 6.360 1.00 97.44 90 GLU A C 1
ATOM 700 O O . GLU A 1 90 ? -2.569 -0.743 7.545 1.00 97.44 90 GLU A O 1
ATOM 705 N N . ASP A 1 91 ? -3.036 -0.432 5.361 1.00 96.81 91 ASP A N 1
ATOM 706 C CA . ASP A 1 91 ? -4.412 0.035 5.540 1.00 96.81 91 ASP A CA 1
ATOM 707 C C . ASP A 1 91 ? -5.294 -1.062 6.163 1.00 96.81 91 ASP A C 1
ATOM 709 O O . ASP A 1 91 ? -6.050 -0.794 7.100 1.00 96.81 91 ASP A O 1
ATOM 713 N N . GLU A 1 92 ? -5.173 -2.308 5.699 1.00 97.38 92 GLU A N 1
ATOM 714 C CA . GLU A 1 92 ? -5.872 -3.471 6.259 1.00 97.38 92 GLU A CA 1
ATOM 715 C C . GLU A 1 92 ? -5.459 -3.718 7.715 1.00 97.38 92 GLU A C 1
ATOM 717 O O . GLU A 1 92 ? -6.315 -3.785 8.602 1.00 97.38 92 GLU A O 1
ATOM 722 N N . ALA A 1 93 ? -4.154 -3.742 8.002 1.00 97.44 93 ALA A N 1
ATOM 723 C CA . ALA A 1 93 ? -3.647 -3.911 9.362 1.00 97.44 93 ALA A CA 1
ATOM 724 C C . ALA A 1 93 ? -4.105 -2.780 10.300 1.00 97.44 93 ALA A C 1
ATOM 726 O O . ALA A 1 93 ? -4.391 -3.011 11.481 1.00 97.44 93 ALA A O 1
ATOM 727 N N . PHE A 1 94 ? -4.188 -1.546 9.799 1.00 97.31 94 PHE A N 1
ATOM 728 C CA . PHE A 1 94 ? -4.721 -0.418 10.555 1.00 97.31 94 PHE A CA 1
ATOM 729 C C . PHE A 1 94 ? -6.218 -0.584 10.841 1.00 97.31 94 PHE A C 1
ATOM 731 O O . PHE A 1 94 ? -6.649 -0.395 11.984 1.00 97.31 94 PHE A O 1
ATOM 738 N N . GLN A 1 95 ? -7.006 -0.975 9.838 1.00 97.06 95 GLN A N 1
ATOM 739 C CA . GLN A 1 95 ? -8.440 -1.219 9.992 1.00 97.06 95 GLN A CA 1
ATOM 740 C C . GLN A 1 95 ? -8.727 -2.360 10.971 1.00 97.06 95 GLN A C 1
ATOM 742 O O . GLN A 1 95 ? -9.635 -2.237 11.794 1.00 97.06 95 GLN A O 1
ATOM 747 N N . GLU A 1 96 ? -7.947 -3.437 10.943 1.00 97.56 96 GLU A N 1
ATOM 748 C CA . GLU A 1 96 ? -8.070 -4.528 11.910 1.00 97.56 96 GLU A CA 1
ATOM 749 C C . GLU A 1 96 ? -7.784 -4.063 13.339 1.00 97.56 96 GLU A C 1
ATOM 751 O O . GLU A 1 96 ? -8.584 -4.315 14.240 1.00 97.56 96 GLU A O 1
ATOM 756 N N . LYS A 1 97 ? -6.681 -3.335 13.559 1.00 97.50 97 LYS A N 1
ATOM 757 C CA . LYS A 1 97 ? -6.353 -2.776 14.884 1.00 97.50 97 LYS A CA 1
ATOM 758 C C . LYS A 1 97 ? -7.462 -1.854 15.389 1.00 97.50 97 LYS A C 1
ATOM 760 O O . LYS A 1 97 ? -7.861 -1.939 16.547 1.00 97.50 97 LYS A O 1
ATOM 765 N N . ARG A 1 98 ? -7.985 -0.999 14.508 1.00 97.31 98 ARG A N 1
ATOM 766 C CA . ARG A 1 98 ? -9.123 -0.112 14.778 1.00 97.31 98 ARG A CA 1
ATOM 7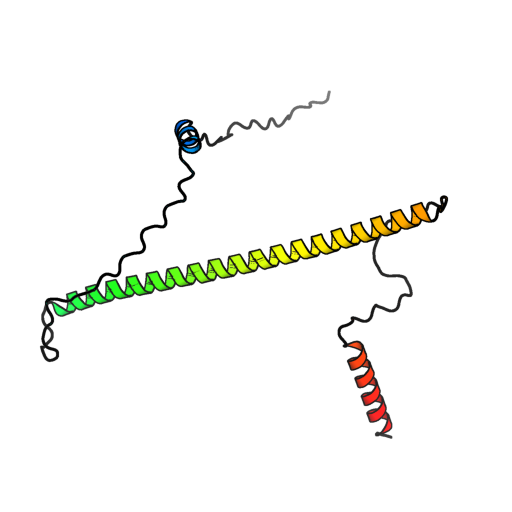67 C C . ARG A 1 98 ? -10.364 -0.888 15.222 1.00 97.31 98 ARG A C 1
ATOM 769 O O . ARG A 1 98 ? -10.963 -0.510 16.226 1.00 97.31 98 ARG A O 1
ATOM 776 N N . LYS A 1 99 ? -10.732 -1.947 14.493 1.00 97.38 99 LYS A N 1
ATOM 777 C CA . LYS A 1 99 ? -11.885 -2.803 14.817 1.00 97.38 99 LYS A CA 1
ATOM 778 C C . LYS A 1 99 ? -11.706 -3.494 16.167 1.00 97.38 99 LYS A C 1
ATOM 780 O O . LYS A 1 99 ? -12.587 -3.377 17.005 1.00 97.38 99 LYS A O 1
ATOM 785 N N . ARG A 1 100 ? -10.534 -4.084 16.430 1.00 97.00 100 ARG A N 1
ATOM 786 C CA . ARG A 1 100 ? -10.233 -4.743 17.716 1.00 97.00 100 ARG A CA 1
ATOM 787 C C . ARG A 1 100 ? -10.359 -3.788 18.903 1.00 97.00 100 ARG A C 1
ATOM 789 O O . ARG A 1 100 ? -11.028 -4.100 19.879 1.00 97.00 100 ARG A O 1
ATOM 796 N N . ILE A 1 101 ? -9.775 -2.590 18.803 1.00 97.38 101 ILE A N 1
ATOM 797 C CA . ILE A 1 101 ? -9.886 -1.577 19.866 1.00 97.38 101 ILE A CA 1
ATOM 798 C C . ILE A 1 101 ? -11.349 -1.166 20.070 1.00 97.38 101 ILE A C 1
ATOM 800 O O . ILE A 1 101 ? -11.792 -0.992 21.204 1.00 97.38 101 ILE A O 1
ATOM 804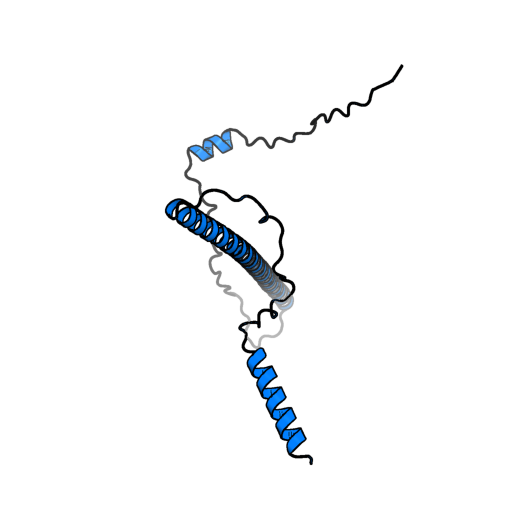 N N . GLN A 1 102 ? -12.104 -0.998 18.983 1.00 97.19 102 GLN A N 1
ATOM 805 C CA . GLN A 1 102 ? -13.516 -0.649 19.065 1.00 97.19 102 GLN A CA 1
ATOM 806 C C . GLN A 1 102 ? -14.333 -1.754 19.751 1.00 97.19 102 GLN A C 1
ATOM 808 O O . GLN A 1 102 ? -15.089 -1.446 20.670 1.00 97.19 102 GLN A O 1
ATOM 813 N N . GLU A 1 103 ? -14.122 -3.018 19.387 1.00 97.25 103 GLU A N 1
ATOM 814 C CA . GLU A 1 103 ? -14.758 -4.177 20.021 1.00 97.25 103 GLU A CA 1
ATOM 815 C C . GLU A 1 103 ? -14.439 -4.232 21.523 1.00 97.25 103 GLU A C 1
ATOM 817 O O . GLU A 1 103 ? -15.355 -4.294 22.341 1.00 97.25 103 GLU A O 1
ATOM 822 N N . GLU A 1 104 ? -13.175 -4.081 21.928 1.00 97.12 104 GLU A N 1
ATOM 823 C CA . GLU A 1 104 ? -12.797 -4.060 23.350 1.00 97.12 104 GLU A CA 1
ATOM 824 C C . GLU A 1 104 ? -13.483 -2.930 24.139 1.00 97.12 104 GLU A C 1
ATOM 826 O O . GLU A 1 104 ? -13.878 -3.097 25.302 1.00 97.12 104 GLU A O 1
ATOM 831 N N . LEU A 1 105 ? -13.608 -1.745 23.534 1.00 96.94 105 LEU A N 1
ATOM 832 C CA . LEU A 1 105 ? -14.294 -0.609 24.150 1.00 96.94 105 LEU A CA 1
ATOM 833 C C . LEU A 1 105 ? -15.801 -0.856 24.252 1.00 96.94 105 LEU A C 1
ATOM 835 O O . LEU A 1 105 ? -16.404 -0.544 25.288 1.00 96.94 105 LEU A O 1
ATOM 839 N N . GLU A 1 106 ? -16.408 -1.436 23.220 1.00 96.62 106 GLU A N 1
ATOM 840 C CA . GLU A 1 106 ? -17.818 -1.821 23.201 1.00 96.62 106 GLU A CA 1
ATOM 841 C C . GLU A 1 106 ? -18.107 -2.903 24.246 1.00 96.62 106 GLU A C 1
ATOM 843 O O . GLU A 1 106 ? -19.076 -2.783 24.998 1.00 96.62 106 GLU A O 1
ATOM 848 N N . GLU A 1 107 ? -17.232 -3.894 24.403 1.00 96.44 107 GLU A N 1
ATOM 849 C CA . GLU A 1 107 ? -17.346 -4.927 25.431 1.00 96.44 107 GLU A CA 1
ATOM 850 C C . GLU A 1 107 ? -17.265 -4.353 26.844 1.00 96.44 107 GLU A C 1
ATOM 852 O O . GLU A 1 107 ? -18.136 -4.630 27.678 1.00 96.44 107 GLU A O 1
ATOM 857 N N . LYS A 1 108 ? -16.271 -3.499 27.117 1.00 96.38 108 LYS A N 1
ATOM 858 C CA . LYS A 1 108 ? -16.139 -2.806 28.412 1.00 96.38 108 LYS A CA 1
ATOM 859 C C . LYS A 1 108 ? -17.366 -1.939 28.697 1.00 96.38 108 LYS A C 1
ATOM 861 O O . LYS A 1 108 ? -17.856 -1.904 29.831 1.00 96.38 108 LYS A O 1
ATOM 866 N N . THR A 1 109 ? -17.890 -1.261 27.680 1.00 96.50 109 THR A N 1
ATOM 867 C CA . THR A 1 109 ? -19.093 -0.424 27.793 1.00 96.50 109 THR A CA 1
ATOM 868 C C . THR A 1 109 ? -20.336 -1.274 28.052 1.00 96.50 109 THR A C 1
ATOM 870 O O . THR A 1 109 ? -21.098 -0.970 28.973 1.00 96.50 109 THR A O 1
ATOM 873 N N . ARG A 1 110 ? -20.501 -2.390 27.335 1.00 96.19 110 ARG A N 1
ATOM 874 C CA . ARG A 1 110 ? -21.588 -3.364 27.508 1.00 96.19 110 ARG A CA 1
ATOM 875 C C . ARG A 1 110 ? -21.580 -3.972 28.907 1.00 96.19 110 ARG A C 1
ATOM 877 O O . ARG A 1 110 ? -22.624 -4.012 29.557 1.00 96.19 110 ARG A O 1
ATOM 884 N N . GLN A 1 111 ? -20.416 -4.379 29.414 1.00 95.75 111 GLN A N 1
ATOM 885 C CA . GLN A 1 111 ? -20.283 -4.901 30.778 1.00 95.75 111 GLN A CA 1
ATOM 886 C C . GLN A 1 111 ? -20.666 -3.848 31.829 1.00 95.75 111 GLN A C 1
ATOM 888 O O . GLN A 1 111 ? -21.424 -4.140 32.758 1.00 95.75 111 GLN A O 1
ATOM 893 N N . LYS A 1 112 ? -20.197 -2.600 31.681 1.00 95.44 112 LYS A N 1
ATOM 894 C CA . LYS A 1 112 ? -20.562 -1.494 32.587 1.00 95.44 112 LYS A CA 1
ATOM 895 C C . LYS A 1 112 ? -22.058 -1.171 32.525 1.00 95.44 112 LYS A C 1
ATOM 897 O O . LYS A 1 112 ? -22.673 -0.967 33.574 1.00 95.44 112 LYS A O 1
ATOM 902 N N . ALA A 1 113 ? -22.653 -1.159 31.334 1.00 95.81 113 ALA A N 1
ATOM 903 C CA . ALA A 1 113 ? -24.086 -0.954 31.145 1.00 95.81 113 ALA A CA 1
ATOM 904 C C . ALA A 1 113 ? -24.910 -2.082 31.788 1.00 95.81 113 ALA A C 1
ATOM 906 O O . ALA A 1 113 ? -25.861 -1.799 32.518 1.00 95.81 113 ALA A O 1
ATOM 907 N N . ALA A 1 114 ? -24.499 -3.344 31.620 1.00 95.12 114 ALA A N 1
ATOM 908 C CA . ALA A 1 114 ? -25.134 -4.494 32.265 1.00 95.12 114 ALA A CA 1
ATOM 909 C C . ALA A 1 114 ? -25.057 -4.408 33.800 1.00 95.12 114 ALA A C 1
ATOM 911 O O . ALA A 1 114 ? -26.069 -4.602 34.475 1.00 95.12 114 ALA A O 1
ATOM 912 N N . LYS A 1 115 ? -23.898 -4.032 34.364 1.00 94.81 115 LYS A N 1
ATOM 913 C CA . LYS A 1 115 ? -23.750 -3.786 35.812 1.00 94.81 115 LYS A CA 1
ATOM 914 C C . LYS A 1 115 ? -24.691 -2.676 36.297 1.00 94.81 115 LYS A C 1
ATOM 916 O O . LYS A 1 115 ? -25.348 -2.843 37.322 1.00 94.81 115 LYS A O 1
ATOM 921 N N . ARG A 1 116 ? -24.804 -1.562 35.561 1.00 94.00 116 ARG A N 1
ATOM 922 C CA . ARG A 1 116 ? -25.743 -0.469 35.889 1.00 94.00 116 ARG A CA 1
ATOM 923 C C . ARG A 1 116 ? -27.200 -0.928 35.829 1.00 94.00 116 ARG A C 1
ATOM 925 O O . ARG A 1 116 ? -27.952 -0.619 36.748 1.00 94.00 116 ARG A O 1
ATOM 932 N N . ARG A 1 117 ? -27.585 -1.693 34.803 1.00 94.25 117 ARG A N 1
ATOM 933 C CA . ARG A 1 117 ? -28.939 -2.246 34.659 1.00 94.25 117 ARG A CA 1
ATOM 934 C C . ARG A 1 117 ? -29.303 -3.162 35.830 1.00 94.25 117 ARG A C 1
ATOM 936 O O . ARG A 1 117 ? -30.339 -2.943 36.446 1.00 94.25 117 ARG A O 1
ATOM 943 N N . ARG A 1 118 ? -28.415 -4.090 36.211 1.00 93.94 118 ARG A N 1
ATOM 944 C CA . ARG A 1 118 ? -28.606 -4.961 37.389 1.00 93.94 118 ARG A CA 1
ATOM 945 C C . ARG A 1 118 ? -28.782 -4.152 38.680 1.00 93.94 118 ARG A C 1
ATOM 947 O O . ARG A 1 118 ? -29.702 -4.410 39.446 1.00 93.94 118 ARG A O 1
ATOM 954 N N . LYS A 1 119 ? -27.954 -3.120 38.904 1.00 93.75 119 LYS A N 1
ATOM 955 C CA . LYS A 1 119 ? -28.100 -2.220 40.069 1.00 93.75 119 LYS A CA 1
ATOM 956 C C . LYS A 1 119 ? -29.448 -1.487 40.071 1.00 93.75 119 LYS A C 1
ATOM 958 O O . LYS A 1 119 ? -30.069 -1.365 41.123 1.00 93.75 119 LYS A O 1
ATOM 963 N N . GLN A 1 120 ? -29.912 -1.015 38.912 1.00 93.44 120 GLN A N 1
ATOM 964 C CA . GLN A 1 120 ? -31.215 -0.352 38.786 1.00 93.44 120 GLN A CA 1
ATOM 965 C C . GLN A 1 120 ? -32.384 -1.313 39.036 1.00 93.44 120 GLN A C 1
ATOM 967 O O . GLN A 1 120 ? -33.337 -0.932 39.710 1.00 93.44 120 GLN A O 1
ATOM 972 N N . GLU A 1 121 ? -32.321 -2.540 38.516 1.00 92.94 121 GLU A N 1
ATOM 973 C CA . GLU A 1 121 ? -33.327 -3.584 38.754 1.00 92.94 121 GLU A CA 1
ATOM 974 C C . GLU A 1 121 ? -33.398 -3.941 40.248 1.00 92.94 121 GLU A C 1
ATOM 976 O O . GLU A 1 121 ? -34.475 -3.865 40.837 1.00 92.94 121 GLU A O 1
ATOM 981 N N . ASN A 1 122 ? -32.255 -4.170 40.903 1.00 90.62 122 ASN A N 1
ATOM 982 C CA . ASN A 1 122 ? -32.199 -4.435 42.346 1.00 90.62 122 ASN A CA 1
ATOM 983 C C . ASN A 1 122 ? -32.743 -3.263 43.181 1.00 90.62 122 ASN A C 1
ATOM 985 O O . ASN A 1 122 ? -33.483 -3.471 44.141 1.00 90.62 122 ASN A O 1
ATOM 989 N N . ALA A 1 123 ? -32.426 -2.018 42.807 1.00 91.25 123 ALA A N 1
ATOM 990 C CA . ALA A 1 123 ? -32.954 -0.835 43.486 1.00 91.25 123 ALA A CA 1
ATOM 991 C C . ALA A 1 123 ? -34.479 -0.693 43.319 1.00 91.25 123 ALA A C 1
ATOM 993 O O . ALA A 1 123 ? -35.158 -0.276 44.257 1.00 91.25 123 ALA A O 1
ATOM 994 N N . LYS A 1 124 ? -35.034 -1.051 42.150 1.00 93.06 124 LYS A N 1
ATOM 995 C CA . LYS A 1 124 ? -36.490 -1.085 41.923 1.00 93.06 124 LYS A CA 1
ATOM 996 C C . LYS A 1 124 ? -37.163 -2.157 42.779 1.00 93.06 124 LYS A C 1
ATOM 998 O O . LYS A 1 124 ? -38.165 -1.854 43.418 1.00 93.06 124 LYS A O 1
ATOM 1003 N N . ILE A 1 125 ? -36.586 -3.359 42.848 1.00 89.50 125 ILE A N 1
ATOM 1004 C CA . ILE A 1 125 ? -37.096 -4.451 43.693 1.00 89.50 125 ILE A CA 1
ATOM 1005 C C . ILE A 1 125 ? -37.071 -4.038 45.171 1.00 89.50 125 ILE A C 1
ATOM 1007 O O . ILE A 1 125 ? -38.087 -4.166 45.848 1.00 89.50 125 ILE A O 1
ATOM 1011 N N . LYS A 1 126 ? -35.970 -3.448 45.664 1.00 88.31 126 LYS A N 1
ATOM 1012 C CA . LYS A 1 126 ? -35.874 -2.959 47.054 1.00 88.31 126 LYS A CA 1
ATOM 1013 C C . LYS A 1 126 ? -36.932 -1.896 47.375 1.00 88.31 126 LYS A C 1
ATOM 1015 O O . LYS A 1 126 ? -37.509 -1.924 48.458 1.00 88.31 126 LYS A O 1
ATOM 1020 N N . LYS A 1 127 ? -37.219 -0.988 46.431 1.00 88.75 127 LYS A N 1
ATOM 1021 C CA . LYS A 1 127 ? -38.307 -0.001 46.564 1.00 88.75 127 LYS A CA 1
ATOM 1022 C C . LYS A 1 127 ? -39.690 -0.660 46.599 1.00 88.75 127 LYS A C 1
ATOM 1024 O O . LYS A 1 127 ? -40.528 -0.224 47.377 1.00 88.75 127 LYS A O 1
ATOM 1029 N N . MET A 1 128 ? -39.925 -1.696 45.789 1.00 80.50 128 MET A N 1
ATOM 1030 C CA . MET A 1 128 ? -41.191 -2.442 45.784 1.00 80.50 128 MET A CA 1
ATOM 1031 C C . MET A 1 128 ? -41.386 -3.302 47.043 1.00 80.50 128 MET A C 1
ATOM 1033 O O . MET A 1 128 ? -42.513 -3.432 47.503 1.00 80.50 128 MET A O 1
ATOM 1037 N N . MET A 1 129 ? -40.315 -3.853 47.623 1.00 77.94 129 MET A N 1
ATOM 1038 C CA . MET A 1 129 ? -40.379 -4.676 48.843 1.00 77.94 129 MET A CA 1
ATOM 1039 C C . MET A 1 129 ? -40.408 -3.869 50.155 1.00 77.94 129 MET A C 1
ATOM 1041 O O . MET A 1 129 ? -40.415 -4.470 51.223 1.00 77.94 129 MET A O 1
ATOM 1045 N N . GLY A 1 130 ? -40.431 -2.531 50.110 1.00 57.69 130 GLY A N 1
ATOM 1046 C CA . GLY A 1 130 ? -40.695 -1.701 51.295 1.00 57.69 130 GLY A CA 1
ATOM 1047 C C . GLY A 1 130 ? -39.684 -1.834 52.445 1.00 57.69 130 GLY A C 1
ATOM 1048 O O . GLY A 1 130 ? -40.059 -1.649 53.598 1.00 57.69 130 GLY A O 1
ATOM 1049 N N . ALA A 1 131 ? -38.417 -2.162 52.169 1.00 52.44 131 ALA A N 1
ATOM 1050 C CA . ALA A 1 131 ? -37.407 -2.339 53.215 1.00 52.44 131 ALA A CA 1
ATOM 1051 C C . ALA A 1 131 ? -36.895 -0.987 53.748 1.00 52.44 131 ALA A C 1
ATOM 1053 O O . ALA A 1 131 ? -36.120 -0.291 53.081 1.00 52.44 131 ALA A O 1
ATOM 1054 N N . THR A 1 132 ? -37.332 -0.644 54.960 1.00 43.19 132 THR A N 1
ATOM 1055 C CA . THR A 1 132 ? -36.804 0.427 55.813 1.00 43.19 132 THR A CA 1
ATOM 1056 C C . THR A 1 132 ? -35.348 0.174 56.218 1.00 43.19 132 THR A C 1
ATOM 1058 O O . THR A 1 132 ? -34.873 -0.957 56.245 1.00 43.19 132 THR A O 1
ATOM 1061 N N . GLU A 1 133 ? -34.645 1.270 56.476 1.00 50.91 133 GLU A N 1
ATOM 1062 C CA . GLU A 1 133 ? -33.193 1.426 56.554 1.00 50.91 133 GLU A CA 1
ATOM 1063 C C . GLU A 1 133 ? -32.450 0.486 57.520 1.00 50.91 133 GLU A C 1
ATOM 1065 O O . GLU A 1 133 ? -32.746 0.441 58.708 1.00 50.91 133 GLU A O 1
ATOM 1070 N N . THR A 1 134 ? -31.369 -0.122 57.028 1.00 38.28 134 THR A N 1
ATOM 1071 C CA . THR A 1 134 ? -30.096 -0.204 57.757 1.00 38.28 134 THR A CA 1
ATOM 1072 C C . THR A 1 134 ? -28.982 0.218 56.797 1.00 38.28 134 THR A C 1
ATOM 1074 O O . THR A 1 134 ? -28.827 -0.328 55.700 1.00 38.28 134 THR A O 1
ATOM 1077 N N . LYS A 1 135 ? -28.290 1.298 57.168 1.00 52.47 135 LYS A N 1
ATOM 1078 C CA . LYS A 1 135 ? -27.001 1.708 56.608 1.00 52.47 135 LYS A CA 1
ATOM 1079 C C . LYS A 1 135 ? -25.941 0.813 57.241 1.00 52.47 135 LYS A C 1
ATOM 1081 O O . LYS A 1 135 ? -26.002 0.616 58.446 1.00 52.47 135 LYS A O 1
ATOM 1086 N N . ASP A 1 136 ? -25.079 0.237 56.413 1.00 41.81 136 ASP A N 1
ATOM 1087 C CA . ASP A 1 136 ? -23.615 0.205 56.546 1.00 41.81 136 ASP A CA 1
ATOM 1088 C C . ASP A 1 136 ? -23.048 -0.916 55.645 1.00 41.81 136 ASP A C 1
ATOM 1090 O O . ASP A 1 136 ? -23.664 -1.963 55.454 1.00 41.81 136 ASP A O 1
ATOM 1094 N N . ASP A 1 137 ? -21.903 -0.617 55.025 1.00 39.62 137 ASP A N 1
ATOM 1095 C CA . ASP A 1 137 ? -20.966 -1.538 54.361 1.00 39.62 137 ASP A CA 1
ATOM 1096 C C . ASP A 1 137 ? -21.294 -2.123 52.975 1.00 39.62 137 ASP A C 1
ATOM 1098 O O . ASP A 1 137 ? -21.371 -3.336 52.818 1.00 39.62 137 ASP A O 1
ATOM 1102 N N . LEU A 1 138 ? -21.351 -1.302 51.914 1.00 46.91 138 LEU A N 1
ATOM 1103 C CA . LEU A 1 138 ? -21.142 -1.799 50.536 1.00 46.91 138 LEU A CA 1
ATOM 1104 C C . LEU A 1 138 ? -20.461 -0.768 49.615 1.00 46.91 138 LEU A C 1
ATOM 1106 O O . LEU A 1 138 ? -20.995 -0.433 48.562 1.00 46.91 138 LEU A O 1
ATOM 1110 N N . ASP A 1 139 ? -19.266 -0.297 49.972 1.00 53.97 139 ASP A N 1
ATOM 1111 C CA . ASP A 1 139 ? -18.332 0.300 49.005 1.00 53.97 139 ASP A CA 1
ATOM 1112 C C . ASP A 1 139 ? -16.873 0.003 49.414 1.00 53.97 139 ASP A C 1
ATOM 1114 O O . ASP A 1 139 ? -16.304 0.748 50.200 1.00 53.97 139 ASP A O 1
ATOM 1118 N N . VAL A 1 140 ? -16.292 -1.100 48.900 1.00 41.88 140 VAL A N 1
ATOM 1119 C CA . VAL A 1 140 ? -14.893 -1.291 48.418 1.00 41.88 140 VAL A CA 1
ATOM 1120 C C . VA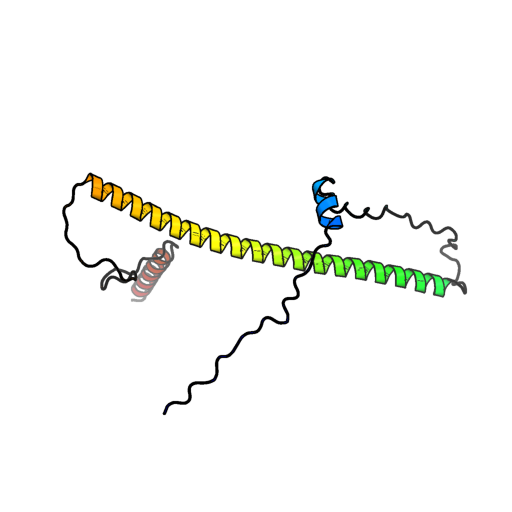L A 1 140 ? -14.737 -2.747 47.899 1.00 41.88 140 VAL A C 1
ATOM 1122 O O . VAL A 1 140 ? -15.119 -3.702 48.560 1.00 41.88 140 VAL A O 1
ATOM 1125 N N . ALA A 1 141 ? -14.223 -2.904 46.671 1.00 43.28 141 ALA A N 1
ATOM 1126 C CA . ALA A 1 141 ? -13.910 -4.162 45.954 1.00 43.28 141 ALA A CA 1
ATOM 1127 C C . ALA A 1 141 ? -12.656 -4.884 46.532 1.00 43.28 141 ALA A C 1
ATOM 1129 O O . ALA A 1 141 ? -11.938 -4.221 47.279 1.00 43.28 141 ALA A O 1
ATOM 1130 N N . PRO A 1 142 ? -12.270 -6.136 46.164 1.00 51.41 142 PRO A N 1
ATOM 1131 C CA . PRO A 1 142 ? -12.752 -7.029 45.096 1.00 51.41 142 PRO A CA 1
ATOM 1132 C C . PRO A 1 142 ? -13.309 -8.387 45.585 1.00 51.41 142 PRO A C 1
ATOM 1134 O O . PRO A 1 142 ? -13.230 -8.717 46.762 1.00 51.41 142 PRO A O 1
ATOM 1137 N N . ASP A 1 143 ? -13.851 -9.169 44.642 1.00 54.34 143 ASP A N 1
ATOM 1138 C CA . ASP A 1 143 ? -14.292 -10.573 44.761 1.00 54.34 143 ASP A CA 1
ATOM 1139 C C . ASP A 1 143 ? -13.204 -11.523 45.306 1.00 54.34 143 ASP A C 1
ATOM 1141 O O . ASP A 1 143 ? -12.673 -12.365 44.586 1.00 54.34 143 ASP A O 1
ATOM 1145 N N . VAL A 1 144 ? -12.866 -11.429 46.588 1.00 49.53 144 VAL A N 1
ATOM 1146 C CA . VAL A 1 144 ? -12.233 -12.525 47.328 1.00 49.53 144 VAL A CA 1
ATOM 1147 C C . VAL A 1 144 ? -12.845 -12.545 48.723 1.00 49.53 144 VAL A C 1
ATOM 1149 O O . VAL A 1 144 ? -12.353 -11.924 49.661 1.00 49.53 144 VAL A O 1
ATOM 1152 N N . MET A 1 145 ? -13.963 -13.256 48.851 1.00 46.78 145 MET A N 1
ATOM 1153 C CA . MET A 1 145 ? -14.492 -13.651 50.155 1.00 46.78 145 MET A CA 1
ATOM 1154 C C . MET A 1 145 ? -13.441 -14.540 50.847 1.00 46.78 145 MET A C 1
ATOM 1156 O O . MET A 1 145 ? -12.998 -15.511 50.222 1.00 46.78 145 MET A O 1
ATOM 1160 N N . PRO A 1 146 ? -13.032 -14.271 52.104 1.00 49.38 146 PRO A N 1
ATOM 1161 C CA . PRO A 1 146 ? -12.113 -15.136 52.838 1.00 49.38 146 PRO A CA 1
ATOM 1162 C C . PRO A 1 146 ? -12.841 -16.443 53.183 1.00 49.38 146 PRO A C 1
ATOM 1164 O O . PRO A 1 146 ? -13.486 -16.559 54.220 1.00 49.38 146 PRO A O 1
ATOM 1167 N N . GLY A 1 147 ? -12.802 -17.404 52.260 1.00 53.97 147 GLY A N 1
ATOM 1168 C CA . GLY A 1 147 ? -13.487 -18.696 52.380 1.00 53.97 147 GLY A CA 1
ATOM 1169 C C . GLY A 1 147 ? -14.325 -19.120 51.170 1.00 53.97 147 GLY A C 1
ATOM 1170 O O . GLY A 1 147 ? -14.933 -20.187 51.217 1.00 53.97 147 GLY A O 1
ATOM 1171 N N . GLY A 1 148 ? -14.369 -18.338 50.085 1.00 49.69 148 GLY A N 1
ATOM 1172 C CA . GLY A 1 148 ? -15.003 -18.767 48.835 1.00 49.69 148 GLY A CA 1
ATOM 1173 C C . GLY A 1 148 ? -14.084 -19.696 48.041 1.00 49.69 148 GLY A C 1
ATOM 1174 O O . GLY A 1 148 ? -12.959 -19.314 47.725 1.00 49.69 148 GLY A O 1
ATOM 1175 N N . VAL A 1 149 ? -14.549 -20.908 47.719 1.00 63.53 149 VAL A N 1
ATOM 1176 C CA . VAL A 1 149 ? -13.868 -21.807 46.770 1.00 63.53 149 VAL A CA 1
ATOM 1177 C C . VAL A 1 149 ? -13.577 -21.007 45.493 1.00 63.53 149 VAL A C 1
ATOM 1179 O O . VAL A 1 149 ? -14.511 -20.388 44.980 1.00 63.53 149 VAL A O 1
ATOM 1182 N N . PRO A 1 150 ? -12.325 -20.969 44.991 1.00 65.12 150 PRO A N 1
ATOM 1183 C CA . PRO A 1 150 ? -12.009 -20.231 43.774 1.00 65.12 150 PRO A CA 1
ATOM 1184 C C . PRO A 1 150 ? -12.936 -20.702 42.653 1.00 65.12 150 PRO A C 1
ATOM 1186 O O . PRO A 1 150 ? -13.052 -21.909 42.424 1.00 65.12 150 PRO A O 1
ATOM 1189 N N . GLU A 1 151 ? -13.631 -19.759 42.009 1.00 68.12 151 GLU A N 1
ATOM 1190 C CA . GLU A 1 151 ? -14.558 -20.061 40.920 1.00 68.12 151 GLU A CA 1
ATOM 1191 C C . GLU A 1 151 ? -13.822 -20.890 39.867 1.00 68.12 151 GLU A C 1
ATOM 1193 O O . GLU A 1 151 ? -12.847 -20.447 39.258 1.00 68.12 151 GLU A O 1
ATOM 1198 N N . ILE A 1 152 ? -14.262 -22.136 39.704 1.00 70.25 152 ILE A N 1
ATOM 1199 C CA . ILE A 1 152 ? -13.724 -23.039 38.699 1.00 70.25 152 ILE A CA 1
ATOM 1200 C C . ILE A 1 152 ? -14.025 -22.411 37.329 1.00 70.25 152 ILE A C 1
ATOM 1202 O O . ILE A 1 152 ? -15.203 -22.186 37.032 1.00 70.25 152 ILE A O 1
ATOM 1206 N N . PRO A 1 153 ? -13.011 -22.140 36.484 1.00 70.31 153 PRO A N 1
ATOM 1207 C CA . PRO A 1 153 ? -13.253 -21.634 35.143 1.00 70.31 153 PRO A CA 1
ATOM 1208 C C . PRO A 1 153 ? -14.151 -22.617 34.388 1.00 70.31 153 PRO A C 1
ATOM 1210 O O . PRO A 1 153 ? -13.881 -23.821 34.361 1.00 70.31 153 PRO A O 1
ATOM 1213 N N . ASN A 1 154 ? -15.214 -22.112 33.758 1.00 70.44 154 ASN A N 1
ATOM 1214 C CA . ASN A 1 154 ? -16.169 -22.907 32.978 1.00 70.44 154 ASN A CA 1
ATOM 1215 C C . ASN A 1 154 ? -15.596 -23.316 31.600 1.00 70.44 154 ASN A C 1
ATOM 1217 O O . ASN A 1 154 ? -16.288 -23.280 30.588 1.00 70.44 154 ASN A O 1
ATOM 1221 N N . ASP A 1 155 ? -14.315 -23.686 31.575 1.00 78.25 155 ASP A N 1
ATOM 1222 C CA . ASP A 1 155 ? -13.541 -24.056 30.385 1.00 78.25 155 ASP A CA 1
ATOM 1223 C C . ASP A 1 155 ? -13.335 -25.585 30.302 1.00 78.25 155 ASP A C 1
ATOM 1225 O O . ASP A 1 155 ? -12.575 -26.083 29.476 1.00 78.25 155 ASP A O 1
ATOM 1229 N N . GLY A 1 156 ? -13.960 -26.360 31.203 1.00 74.38 156 GLY A N 1
ATOM 1230 C CA . GLY A 1 156 ? -13.851 -27.827 31.267 1.00 74.38 156 GLY A CA 1
ATOM 1231 C C . GLY A 1 156 ? -12.533 -28.367 31.848 1.00 74.38 156 GLY A C 1
ATOM 1232 O O . GLY A 1 156 ? -12.404 -29.572 32.073 1.00 74.38 156 GLY A O 1
ATOM 1233 N N . SER A 1 157 ? -11.575 -27.492 32.164 1.00 82.69 157 SER A N 1
ATOM 1234 C CA . SER A 1 157 ? -10.252 -27.839 32.710 1.00 82.69 157 SER A CA 1
ATOM 1235 C C . SER A 1 157 ? -10.311 -28.595 34.045 1.00 82.69 157 SER A C 1
ATOM 1237 O O . SER A 1 157 ? -9.490 -29.472 34.310 1.00 82.69 157 SER A O 1
ATOM 1239 N N . PHE A 1 158 ? -11.319 -28.323 34.875 1.00 79.62 158 PHE A N 1
ATOM 1240 C CA . PHE A 1 158 ? -11.521 -29.013 36.150 1.00 79.62 158 PHE A CA 1
ATOM 1241 C C . PHE A 1 158 ? -11.868 -30.495 35.987 1.00 79.62 158 PHE A C 1
ATOM 1243 O O . PHE A 1 158 ? -11.322 -31.330 36.707 1.00 79.62 158 PHE A O 1
ATOM 1250 N N . LEU A 1 159 ? -12.723 -30.835 35.016 1.00 82.12 159 LEU A N 1
ATOM 1251 C CA . LEU A 1 159 ? -13.070 -32.229 34.729 1.00 82.12 159 LEU A CA 1
ATOM 1252 C C . LEU A 1 159 ? -11.853 -32.999 34.205 1.00 82.12 159 LEU A C 1
ATOM 1254 O O . LEU A 1 159 ? -11.633 -34.138 34.610 1.00 82.12 159 LEU A O 1
ATOM 1258 N N . ALA A 1 160 ? -11.024 -32.359 33.375 1.00 84.00 160 ALA A N 1
ATOM 1259 C CA . ALA A 1 160 ? -9.775 -32.948 32.896 1.00 84.00 160 ALA A CA 1
ATOM 1260 C C . ALA A 1 160 ? -8.798 -33.244 34.049 1.00 84.00 160 ALA A C 1
ATOM 1262 O O . ALA A 1 160 ? -8.264 -34.350 34.134 1.00 84.00 160 ALA A O 1
ATOM 1263 N N . ASN A 1 161 ? -8.621 -32.297 34.977 1.00 87.00 161 ASN A N 1
ATOM 1264 C CA . ASN A 1 161 ? -7.755 -32.478 36.147 1.00 87.00 161 ASN A CA 1
ATOM 1265 C C . ASN A 1 161 ? -8.284 -33.549 37.116 1.00 87.00 161 ASN A C 1
ATOM 1267 O O . ASN A 1 161 ? -7.498 -34.297 37.701 1.00 87.00 161 ASN A O 1
ATOM 1271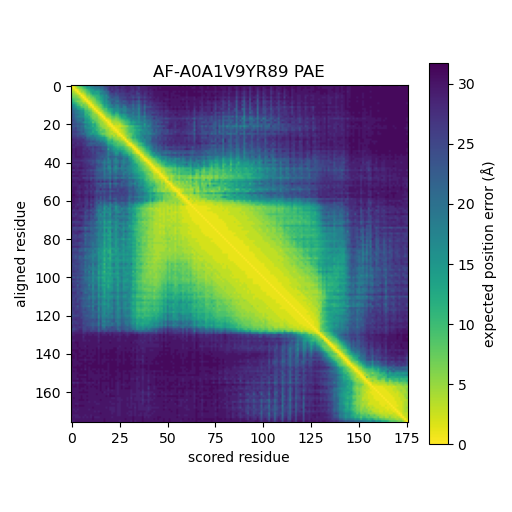 N N . LEU A 1 162 ? -9.606 -33.646 37.284 1.00 88.50 162 LEU A N 1
ATOM 1272 C CA . LEU A 1 162 ? -10.239 -34.667 38.120 1.00 88.50 162 LEU A CA 1
ATOM 1273 C C . LEU A 1 162 ? -10.039 -36.074 37.537 1.00 88.50 162 LEU A C 1
ATOM 1275 O O . LEU A 1 162 ? -9.669 -36.995 38.264 1.00 88.50 162 LEU A O 1
ATOM 1279 N N . LEU A 1 163 ? -10.229 -36.221 36.225 1.00 91.06 163 LEU A N 1
ATOM 1280 C CA . LEU A 1 163 ? -10.080 -37.494 35.522 1.00 91.06 163 LEU A CA 1
ATOM 1281 C C . LEU A 1 163 ? -8.613 -37.945 35.460 1.00 91.06 163 LEU A C 1
ATOM 1283 O O . LEU A 1 163 ? -8.327 -39.132 35.597 1.00 91.06 163 LEU A O 1
ATOM 1287 N N . ALA A 1 164 ? -7.672 -37.006 35.328 1.00 89.50 164 ALA A N 1
ATOM 1288 C CA . ALA A 1 164 ? -6.242 -37.293 35.444 1.00 89.50 164 ALA A CA 1
ATOM 1289 C C . ALA A 1 164 ? -5.879 -37.830 36.840 1.00 89.50 164 ALA A C 1
ATOM 1291 O O . ALA A 1 164 ? -5.200 -38.846 36.950 1.00 89.50 164 ALA A O 1
ATOM 1292 N N . LYS A 1 165 ? -6.409 -37.216 37.907 1.00 92.12 165 LYS A N 1
ATOM 1293 C CA . LYS A 1 165 ? -6.219 -37.700 39.284 1.00 92.12 165 LYS A CA 1
ATOM 1294 C C . LYS A 1 165 ? -6.792 -39.097 39.521 1.00 92.12 165 LYS A C 1
ATOM 1296 O O . LYS A 1 165 ? -6.196 -39.866 40.269 1.00 92.12 165 LYS A O 1
ATOM 1301 N N . GLN A 1 166 ? -7.937 -39.418 38.916 1.00 90.19 166 GLN A N 1
ATOM 1302 C CA . GLN A 1 166 ? -8.518 -40.762 38.992 1.00 90.19 166 GLN A CA 1
ATOM 1303 C C . GLN A 1 166 ? -7.619 -41.792 38.306 1.00 90.19 166 GLN A C 1
ATOM 1305 O O . GLN A 1 166 ? -7.317 -42.810 38.916 1.00 90.19 166 GLN A O 1
ATOM 1310 N N . LYS A 1 167 ? -7.104 -41.486 37.108 1.00 89.88 167 LYS A N 1
ATOM 1311 C CA . LYS A 1 167 ? -6.147 -42.357 36.407 1.00 89.88 167 LYS A CA 1
ATOM 1312 C C . LYS A 1 167 ? -4.862 -42.575 37.200 1.00 89.88 167 LYS A C 1
ATOM 1314 O O . LYS A 1 167 ? -4.443 -43.707 37.370 1.00 89.88 167 LYS A O 1
ATOM 1319 N N . GLU A 1 168 ? -4.282 -41.518 37.768 1.00 88.12 168 GLU A N 1
ATOM 1320 C CA . GLU A 1 168 ? -3.095 -41.657 38.622 1.00 88.12 168 GLU A CA 1
ATOM 1321 C C . GLU A 1 168 ? -3.360 -42.512 39.870 1.00 88.12 168 GLU A C 1
ATOM 1323 O O . GLU A 1 168 ? -2.459 -43.196 40.351 1.00 88.12 168 GLU A O 1
ATOM 1328 N N . ALA A 1 169 ? -4.572 -42.452 40.432 1.00 86.44 169 ALA A N 1
ATOM 1329 C CA . ALA A 1 169 ? -4.963 -43.292 41.559 1.00 86.44 169 ALA A CA 1
ATOM 1330 C C . ALA A 1 169 ? -5.151 -44.759 41.137 1.00 86.44 169 ALA A C 1
ATOM 1332 O O . ALA A 1 169 ? -4.725 -45.653 41.868 1.00 86.44 169 ALA A O 1
ATOM 1333 N N . GLU A 1 170 ? -5.722 -45.004 39.956 1.00 84.06 170 GLU A N 1
ATOM 1334 C CA . GLU A 1 170 ? -5.849 -46.340 39.360 1.00 84.06 170 GLU A CA 1
ATOM 1335 C C . GLU A 1 170 ? -4.471 -46.944 39.044 1.00 84.06 170 GLU A C 1
ATOM 1337 O O . GLU A 1 170 ? -4.181 -48.069 39.460 1.00 84.06 170 GLU A O 1
ATOM 1342 N N . ASP A 1 171 ? -3.571 -46.176 38.431 1.00 82.38 171 ASP A N 1
ATOM 1343 C CA . ASP A 1 171 ? -2.199 -46.597 38.124 1.00 82.38 171 ASP A CA 1
ATOM 1344 C C . ASP A 1 171 ? -1.405 -46.916 39.404 1.00 82.38 171 ASP A C 1
ATOM 1346 O O . ASP A 1 171 ? -0.687 -47.918 39.465 1.00 82.38 171 ASP A O 1
ATOM 1350 N N . LYS A 1 172 ? -1.588 -46.118 40.469 1.00 80.88 172 LYS A N 1
ATOM 1351 C CA . LYS A 1 172 ? -0.998 -46.372 41.799 1.00 80.88 172 LYS A CA 1
ATOM 1352 C C . LYS A 1 172 ? -1.603 -47.585 42.507 1.00 80.88 172 LYS A C 1
ATOM 1354 O O . LYS A 1 172 ? -0.904 -48.243 43.268 1.00 80.88 172 LYS A O 1
ATOM 1359 N N . SER A 1 173 ? -2.879 -47.892 42.272 1.00 73.56 173 SER A N 1
ATOM 1360 C CA . SER A 1 173 ? -3.518 -49.102 42.811 1.00 73.56 173 SER A CA 1
ATOM 1361 C C . SER A 1 173 ? -3.130 -50.379 42.062 1.00 73.56 173 SER A C 1
ATOM 1363 O O . SER A 1 173 ? -3.191 -51.457 42.638 1.00 73.56 173 SER A O 1
ATOM 1365 N N . THR A 1 174 ? -2.696 -50.256 40.805 1.00 73.00 174 THR A N 1
ATOM 1366 C CA . THR A 1 174 ? -2.291 -51.385 39.949 1.00 73.00 174 THR A CA 1
ATOM 1367 C C . THR A 1 174 ? -0.809 -51.752 40.132 1.00 73.00 174 THR A C 1
ATOM 1369 O O . THR A 1 174 ? -0.359 -52.791 39.657 1.00 73.00 174 THR A O 1
ATOM 1372 N N . THR A 1 175 ? -0.030 -50.907 40.817 1.00 65.38 175 THR A N 1
ATOM 1373 C CA . THR A 1 175 ? 1.409 -51.105 41.090 1.00 65.38 175 THR A CA 1
ATOM 1374 C C . THR A 1 175 ? 1.721 -51.677 42.483 1.00 65.38 175 THR A C 1
ATOM 1376 O O . THR A 1 175 ? 2.891 -51.728 42.869 1.00 65.38 175 THR A O 1
ATOM 1379 N N . HIS A 1 176 ? 0.707 -52.161 43.208 1.00 54.03 176 HIS A N 1
ATOM 1380 C CA . HIS A 1 176 ? 0.835 -52.980 44.421 1.00 54.03 176 HIS A CA 1
ATOM 1381 C C . HIS A 1 176 ? 0.306 -54.394 44.182 1.00 54.03 176 HIS A C 1
ATOM 1383 O O . HIS A 1 176 ? 0.890 -55.324 44.783 1.00 54.03 176 HIS A O 1
#

Solvent-accessible surface area (backbone atoms only — not comparable to full-atom values): 11566 Å² total; per-residue (Å²): 137,85,85,87,84,82,82,82,78,83,72,79,84,75,74,82,72,83,77,76,59,66,66,68,54,55,52,55,76,74,42,77,83,74,67,81,71,77,72,79,74,80,75,87,78,82,86,80,76,89,85,75,75,61,96,85,59,76,91,54,92,62,49,64,58,52,50,54,52,53,50,49,54,49,51,53,52,51,52,50,53,52,52,53,49,52,49,51,54,52,52,50,54,50,51,52,53,52,50,52,54,49,50,56,51,50,50,56,48,50,53,52,51,50,53,51,49,53,53,52,52,52,54,49,50,47,62,74,68,67,70,75,90,79,89,82,90,89,86,82,87,74,102,66,62,97,83,60,77,76,81,74,68,93,76,58,57,62,61,53,55,52,52,50,53,51,50,54,51,51,56,61,63,71,75,111

InterPro domains:
  IPR009548 PRKR-interacting protein 1 [PF06658] (43-137)
  IPR009548 PRKR-interacting protein 1 [PTHR13507] (45-136)

Mean predicted aligned error: 19.58 Å

Foldseek 3Di:
DDDDDDDPPPDCPPPPPPDDDPVVVVCPVVDPPPDPPDDPDDDDDDPDDPDDDDPPDDDDPCVVVVVVVVVVVVVVVVVVVVVVVVVVVVVVVVVVVVVVVVVVVVVVVVVVVVVVVVVVVVVVVCVVVPDDDDDDDDDDDDPDDPDDDPPDPPPCVVVVVVVVVVVVVVVVVVVD

Organism: Achlya hypogyna (NCBI:txid1202772)

Radius of gyration: 37.84 Å; Cα contacts (8 Å, |Δi|>4): 5; chains: 1; bounding box: 63×95×95 Å

Nearest PDB structures (foldseek):
  8oj3-assembly2_CL  TM=2.750E-01  e=7.274E+00  Candida albicans

Secondary structure (DSSP, 8-state):
------------TT----PPPHHHHHHHHHS-----PPP-PPPP-----S-PPPTT----TTHHHHHHHHHHHHHHHHHHHHHHHHHHHHHHHHHHHHHHHHHHHHHHHHHHHHHHHHHHHHHHHHHHTT------------S--TTPPP---SSSHHHHHHHHHHHHHHHHHHT-

Sequence (176 aa):
MGRYTTEQTYTDKEAKVGTVPYDVVKDKSETPAVAPADAPKEKFKFNRVENVSGSTAGAGSGEFHMYRAARRREMERVGAMEAEHKKKMEDEAFQEKRKRIQEELEEKTRQKAAKRRRKQENAKIKKMMGATETKDDLDVAPDVMPGGVPEIPNDGSFLANLLAKQKEAEDKSTTH

pLDDT: mean 78.66, std 16.88, range [38.28, 97.69]